Protein AF-A0A355BDV4-F1 (afdb_monomer)

Solvent-accessible surface area (backbone atoms only — not comparable to full-atom values): 4670 Å² total; per-residue (Å²): 136,54,72,69,59,52,53,56,44,31,76,75,77,43,91,82,85,89,85,90,78,86,89,64,92,74,48,74,50,72,48,94,91,75,46,39,31,43,41,81,61,64,74,91,41,59,90,78,47,96,71,61,75,42,82,50,86,55,61,66,60,50,51,56,53,58,76,72,109

Structure (mmCIF, N/CA/C/O backbone):
data_AF-A0A355BDV4-F1
#
_entry.id   AF-A0A355BDV4-F1
#
loop_
_atom_site.group_PDB
_atom_site.id
_atom_site.type_symbol
_atom_site.label_atom_id
_atom_site.label_alt_id
_atom_site.label_comp_id
_atom_site.label_asym_id
_atom_site.label_entity_id
_atom_site.label_seq_id
_atom_site.pdbx_PDB_ins_code
_atom_site.Cartn_x
_atom_site.Cartn_y
_atom_site.Cartn_z
_atom_site.occupancy
_atom_site.B_iso_or_equiv
_atom_site.auth_seq_id
_atom_site.auth_comp_id
_atom_site.auth_asym_id
_atom_site.auth_atom_id
_atom_site.pdbx_PDB_model_num
ATOM 1 N N . ILE A 1 1 ? 13.559 3.878 -7.081 1.00 83.00 1 ILE A N 1
ATOM 2 C CA . ILE A 1 1 ? 12.811 4.182 -8.324 1.00 83.00 1 ILE A CA 1
ATOM 3 C C . ILE A 1 1 ? 13.710 5.062 -9.176 1.00 83.00 1 ILE A C 1
ATOM 5 O O . ILE A 1 1 ? 14.308 5.973 -8.614 1.00 83.00 1 ILE A O 1
ATOM 9 N N . LYS A 1 2 ? 13.906 4.749 -10.462 1.00 92.69 2 LYS A N 1
ATOM 10 C CA . LYS A 1 2 ? 14.734 5.574 -11.356 1.00 92.69 2 LYS A CA 1
ATOM 11 C C . LYS A 1 2 ? 13.873 6.654 -12.011 1.00 92.69 2 LYS A C 1
ATOM 13 O O . LYS A 1 2 ? 12.676 6.454 -12.180 1.00 92.69 2 LYS A O 1
ATOM 18 N N . ALA A 1 3 ? 14.485 7.757 -12.440 1.00 92.50 3 ALA A N 1
ATOM 19 C CA . ALA A 1 3 ? 13.777 8.840 -13.133 1.00 92.50 3 ALA A CA 1
ATOM 20 C C . ALA A 1 3 ? 12.982 8.335 -14.354 1.00 92.50 3 ALA A C 1
ATOM 22 O O . ALA A 1 3 ? 11.808 8.654 -14.501 1.00 92.50 3 ALA A O 1
ATOM 23 N N . LEU A 1 4 ? 13.579 7.438 -15.147 1.00 95.69 4 LEU A N 1
ATOM 24 C CA . LEU A 1 4 ? 12.919 6.832 -16.307 1.00 95.69 4 LEU A CA 1
ATOM 25 C C . LEU A 1 4 ? 11.667 6.012 -15.940 1.00 95.69 4 LEU A C 1
ATOM 27 O O . LEU A 1 4 ? 10.728 5.944 -16.729 1.00 95.69 4 LEU A O 1
ATOM 31 N N . ASP A 1 5 ? 11.636 5.381 -14.761 1.00 94.88 5 ASP A N 1
ATOM 32 C CA . ASP A 1 5 ? 10.454 4.634 -14.310 1.00 94.88 5 ASP A CA 1
ATOM 33 C C . ASP A 1 5 ? 9.285 5.597 -14.038 1.00 94.88 5 ASP A C 1
ATOM 35 O O . ASP A 1 5 ? 8.143 5.304 -14.389 1.00 94.88 5 ASP A O 1
ATOM 39 N N . ILE A 1 6 ? 9.587 6.768 -13.463 1.00 95.19 6 ILE A N 1
ATOM 40 C CA . ILE A 1 6 ? 8.619 7.835 -13.176 1.00 95.19 6 ILE A CA 1
ATOM 41 C C . ILE A 1 6 ? 8.084 8.426 -14.479 1.00 95.19 6 ILE A C 1
ATOM 43 O O . ILE A 1 6 ? 6.878 8.582 -14.626 1.00 95.19 6 ILE A O 1
ATOM 47 N N . GLU A 1 7 ? 8.959 8.716 -15.444 1.00 95.81 7 GLU A N 1
ATOM 48 C CA . GLU A 1 7 ? 8.555 9.243 -16.754 1.00 95.81 7 GLU A CA 1
ATOM 49 C C . GLU A 1 7 ? 7.611 8.287 -17.487 1.00 95.81 7 GLU A C 1
ATOM 51 O O . GLU A 1 7 ? 6.557 8.703 -17.967 1.00 95.81 7 GLU A O 1
ATOM 56 N N . LYS A 1 8 ? 7.950 6.991 -17.522 1.00 96.81 8 LYS A N 1
ATOM 57 C CA . LYS A 1 8 ? 7.105 5.962 -18.144 1.00 96.81 8 LYS A CA 1
ATOM 58 C C . LYS A 1 8 ? 5.748 5.847 -17.465 1.00 96.81 8 LYS A C 1
ATOM 60 O O . LYS A 1 8 ? 4.734 5.778 -18.153 1.00 96.81 8 LYS A O 1
ATOM 65 N N . PHE A 1 9 ? 5.728 5.836 -16.132 1.00 96.62 9 PHE A N 1
ATOM 66 C CA . PHE A 1 9 ? 4.476 5.815 -15.385 1.00 96.62 9 PHE A CA 1
ATOM 67 C C . PHE A 1 9 ? 3.637 7.052 -15.711 1.00 96.62 9 PHE A C 1
ATOM 69 O O . PHE A 1 9 ? 2.465 6.923 -16.059 1.00 96.62 9 PHE A O 1
ATOM 76 N N . ASN A 1 10 ? 4.252 8.235 -15.673 1.00 96.69 10 ASN A N 1
ATOM 77 C CA . ASN A 1 10 ? 3.555 9.497 -15.880 1.00 96.69 10 ASN A CA 1
ATOM 78 C C . ASN A 1 10 ? 2.944 9.626 -17.273 1.00 96.69 10 ASN A C 1
ATOM 80 O O . ASN A 1 10 ? 1.842 10.156 -17.406 1.00 96.69 10 ASN A O 1
ATOM 84 N N . ALA A 1 11 ? 3.626 9.106 -18.294 1.00 97.06 11 ALA A N 1
ATOM 85 C CA . ALA A 1 11 ? 3.118 9.077 -19.659 1.00 97.06 11 ALA A CA 1
ATOM 86 C C . ALA A 1 11 ? 1.867 8.195 -19.819 1.00 97.06 11 ALA A C 1
ATOM 88 O O . ALA A 1 11 ? 1.042 8.468 -20.688 1.00 97.06 11 ALA A O 1
ATOM 89 N N . GLN A 1 12 ? 1.722 7.145 -19.003 1.00 97.81 12 GLN A N 1
ATOM 90 C CA . GLN A 1 12 ? 0.638 6.169 -19.137 1.00 97.81 12 GLN A CA 1
ATOM 91 C C . GLN A 1 12 ? -0.527 6.407 -18.167 1.00 97.81 12 GLN A C 1
ATOM 93 O O . GLN A 1 12 ? -1.680 6.215 -18.546 1.00 97.81 12 GLN A O 1
ATOM 98 N N . TYR A 1 13 ? -0.241 6.803 -16.927 1.00 95.81 13 TYR A N 1
ATOM 99 C CA . TYR A 1 13 ? -1.220 6.836 -15.833 1.00 95.81 13 TYR A CA 1
ATOM 100 C C . TYR A 1 13 ? -1.414 8.228 -15.217 1.00 95.81 13 TYR A C 1
ATOM 102 O O . TYR A 1 13 ? -2.276 8.403 -14.359 1.00 95.81 13 TYR A O 1
ATOM 110 N N . GLY A 1 14 ? -0.640 9.226 -15.651 1.00 94.19 14 GLY A N 1
ATOM 111 C CA . GLY A 1 14 ? -0.660 10.572 -15.081 1.00 94.19 14 GLY A CA 1
ATOM 112 C C . GLY A 1 14 ? 0.322 10.750 -13.922 1.00 94.19 14 GLY A C 1
ATOM 113 O O . GLY A 1 14 ? 1.205 9.936 -13.693 1.00 94.19 14 GLY A O 1
ATOM 114 N N . LYS A 1 15 ? 0.212 11.866 -13.200 1.00 94.88 15 LYS A N 1
ATOM 115 C CA . LYS A 1 15 ? 1.251 12.337 -12.272 1.00 94.88 15 LYS A CA 1
ATOM 116 C C . LYS A 1 15 ? 1.486 11.388 -11.082 1.00 94.88 15 LYS A C 1
ATOM 118 O O . LYS A 1 15 ? 0.608 11.212 -10.245 1.00 94.88 15 LYS A O 1
ATOM 123 N N . LEU A 1 16 ? 2.718 10.902 -10.952 1.00 94.94 16 LEU A N 1
ATOM 124 C CA . LEU A 1 16 ? 3.253 10.206 -9.784 1.00 94.94 16 LEU A CA 1
ATOM 125 C C . LEU A 1 16 ? 3.992 11.180 -8.863 1.00 94.94 16 LEU A C 1
ATOM 127 O O . LEU A 1 16 ? 4.891 11.903 -9.296 1.00 94.94 16 LEU A O 1
ATOM 131 N N . GLU A 1 17 ? 3.651 11.148 -7.580 1.00 93.06 17 GLU A N 1
ATOM 132 C CA . GLU A 1 17 ? 4.369 11.846 -6.517 1.00 93.06 17 GLU A CA 1
ATOM 133 C C . GLU A 1 17 ? 5.076 10.825 -5.622 1.00 93.06 17 GLU A C 1
ATOM 135 O O . GLU A 1 17 ? 4.496 9.804 -5.253 1.00 93.06 17 GLU A O 1
ATOM 140 N N . ILE A 1 18 ? 6.345 11.079 -5.291 1.00 92.88 18 ILE A N 1
ATOM 141 C CA . ILE A 1 18 ? 7.155 10.190 -4.453 1.00 92.88 18 ILE A CA 1
ATOM 142 C C . ILE A 1 18 ? 7.625 10.971 -3.237 1.00 92.88 18 ILE A C 1
ATOM 144 O O . ILE A 1 18 ? 8.345 11.960 -3.368 1.00 92.88 18 ILE A O 1
ATOM 148 N N . LYS A 1 19 ? 7.252 10.482 -2.055 1.00 91.50 19 LYS A N 1
ATOM 149 C CA . LYS A 1 19 ? 7.695 11.002 -0.763 1.00 91.50 19 LYS A CA 1
ATOM 150 C C . LYS A 1 19 ? 8.481 9.920 -0.032 1.00 91.50 19 LYS A C 1
ATOM 152 O O . LYS A 1 19 ? 8.085 8.755 -0.026 1.00 91.50 19 LYS A O 1
ATOM 157 N N . HIS A 1 20 ? 9.605 10.299 0.566 1.00 91.69 20 HIS A N 1
ATOM 158 C CA . HIS A 1 20 ? 10.430 9.397 1.364 1.00 91.69 20 HIS A CA 1
ATOM 159 C C . HIS A 1 20 ? 10.183 9.665 2.849 1.00 91.69 20 HIS A C 1
ATOM 161 O O . HIS A 1 20 ? 10.334 10.795 3.300 1.00 91.69 20 HIS A O 1
ATOM 167 N N . SER A 1 21 ? 9.830 8.625 3.600 1.00 90.88 21 SER A N 1
ATOM 168 C CA . SER A 1 21 ? 9.681 8.660 5.057 1.00 90.88 21 SER A CA 1
ATOM 169 C C . SER A 1 21 ? 10.260 7.375 5.655 1.00 90.88 21 SER A C 1
ATOM 171 O O . SER A 1 21 ? 10.338 6.349 4.976 1.00 90.88 21 SER A O 1
ATOM 173 N N . GLN A 1 22 ? 10.693 7.449 6.915 1.00 92.12 22 GLN A N 1
ATOM 174 C CA . GLN A 1 22 ? 11.134 6.299 7.713 1.00 92.12 22 GLN A CA 1
ATOM 175 C C . GLN A 1 22 ? 10.087 5.875 8.759 1.00 92.12 22 GLN A C 1
ATOM 177 O O . GLN A 1 22 ? 10.336 4.962 9.538 1.00 92.12 22 GLN A O 1
ATOM 182 N N . ASP A 1 23 ? 8.909 6.506 8.766 1.00 90.31 23 ASP A N 1
ATOM 183 C CA . ASP A 1 23 ? 7.883 6.322 9.801 1.00 90.31 23 ASP A CA 1
ATOM 184 C C . ASP A 1 23 ? 7.057 5.037 9.631 1.00 90.31 23 ASP A C 1
ATOM 186 O O . ASP A 1 23 ? 6.224 4.713 10.481 1.00 90.31 23 ASP A O 1
ATOM 190 N N . PHE A 1 24 ? 7.259 4.309 8.529 1.00 89.00 24 PHE A N 1
ATOM 191 C CA . PHE A 1 24 ? 6.449 3.159 8.144 1.00 89.00 24 PHE A CA 1
ATOM 192 C C . PHE A 1 24 ? 7.316 1.921 7.923 1.00 89.00 24 PHE A C 1
ATOM 194 O O . PHE A 1 24 ? 8.148 1.878 7.017 1.00 89.00 24 PHE A O 1
ATOM 201 N N . HIS A 1 25 ? 7.080 0.894 8.736 1.00 89.00 25 HIS A N 1
ATOM 202 C CA . HIS A 1 25 ? 7.616 -0.449 8.514 1.00 89.00 25 HIS A CA 1
ATOM 203 C C . HIS A 1 25 ? 6.684 -1.287 7.622 1.00 89.00 25 HIS A C 1
ATOM 205 O O . HIS A 1 25 ? 7.135 -1.994 6.718 1.00 89.00 25 HIS A O 1
ATOM 211 N N . ASP A 1 26 ? 5.377 -1.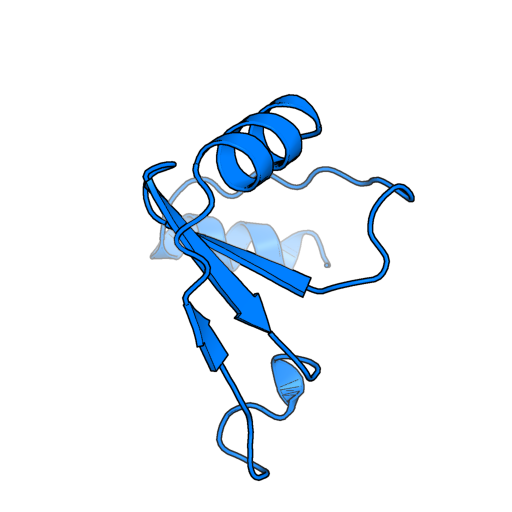191 7.869 1.00 91.44 26 ASP A N 1
ATOM 212 C CA . ASP A 1 26 ? 4.363 -1.972 7.164 1.00 91.44 26 ASP A CA 1
ATOM 213 C C . ASP A 1 26 ? 3.927 -1.312 5.851 1.00 91.44 26 ASP A C 1
ATOM 215 O O . ASP A 1 26 ? 4.200 -0.140 5.581 1.00 91.44 26 ASP A O 1
ATOM 219 N N . ARG A 1 27 ? 3.241 -2.088 5.005 1.00 93.00 27 ARG A N 1
ATOM 220 C CA . ARG A 1 27 ? 2.777 -1.642 3.686 1.00 93.00 27 ARG A CA 1
ATOM 221 C C . ARG A 1 27 ? 1.272 -1.448 3.712 1.00 93.00 27 ARG A C 1
ATOM 223 O O . ARG A 1 27 ? 0.527 -2.387 3.998 1.00 93.00 27 ARG A O 1
ATOM 230 N N . PHE A 1 28 ? 0.847 -0.255 3.326 1.00 94.81 28 PHE A N 1
ATOM 231 C CA . PHE A 1 28 ? -0.557 0.108 3.216 1.00 94.81 28 PHE A CA 1
ATOM 232 C C . PHE A 1 28 ? -0.880 0.525 1.784 1.00 94.81 28 PHE A C 1
ATOM 234 O O . PHE A 1 28 ? -0.062 1.156 1.114 1.00 94.81 28 PHE A O 1
ATOM 241 N N . LEU A 1 29 ? -2.076 0.170 1.327 1.00 95.44 29 LEU A N 1
ATOM 242 C CA . LEU A 1 29 ? -2.681 0.716 0.119 1.00 95.44 29 LEU A CA 1
ATOM 243 C C . LEU A 1 29 ? -3.899 1.530 0.539 1.00 95.44 29 LEU A C 1
ATOM 245 O O . LEU A 1 29 ? -4.799 1.004 1.193 1.00 95.44 29 LEU A O 1
ATOM 249 N N . ILE A 1 30 ? -3.898 2.807 0.165 1.00 96.12 30 ILE A N 1
ATOM 250 C CA . ILE A 1 30 ? -5.016 3.721 0.379 1.00 96.12 30 ILE A CA 1
ATOM 251 C C . ILE A 1 30 ? -5.594 4.079 -0.986 1.00 96.12 30 ILE A C 1
ATOM 253 O O . ILE A 1 30 ? -4.850 4.525 -1.860 1.00 96.12 30 ILE A O 1
ATOM 257 N N . ILE A 1 31 ? -6.901 3.890 -1.164 1.00 96.44 31 ILE A N 1
ATOM 258 C CA . ILE A 1 31 ? -7.613 4.222 -2.407 1.00 96.44 31 ILE A CA 1
ATOM 259 C C . ILE A 1 31 ? -8.570 5.376 -2.128 1.00 96.44 31 ILE A C 1
ATOM 261 O O . ILE A 1 31 ? -9.334 5.336 -1.160 1.00 96.44 31 ILE A O 1
ATOM 265 N N . ASP A 1 32 ? -8.478 6.425 -2.949 1.00 95.62 32 ASP A N 1
ATOM 266 C CA . ASP A 1 32 ? -9.328 7.623 -2.919 1.00 95.62 32 ASP A CA 1
ATOM 267 C C . ASP A 1 32 ? -9.487 8.265 -1.532 1.00 95.62 32 ASP A C 1
ATOM 269 O 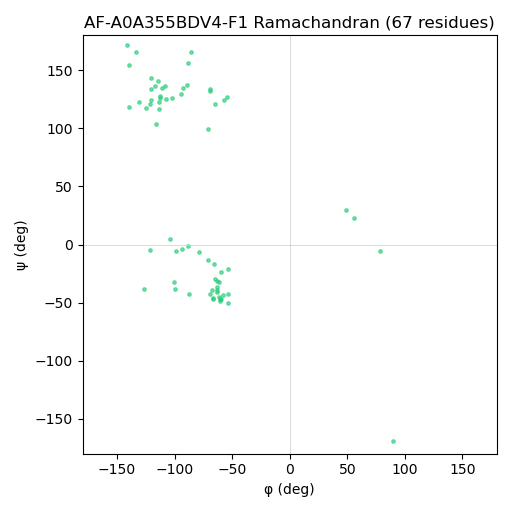O . ASP A 1 32 ? -10.519 8.864 -1.227 1.00 95.62 32 ASP A O 1
ATOM 273 N N . HIS A 1 33 ? -8.470 8.121 -0.673 1.00 95.31 33 HIS A N 1
ATOM 274 C CA . HIS A 1 33 ? -8.490 8.552 0.730 1.00 95.31 33 HIS A CA 1
ATOM 275 C C . HIS A 1 33 ? -9.646 7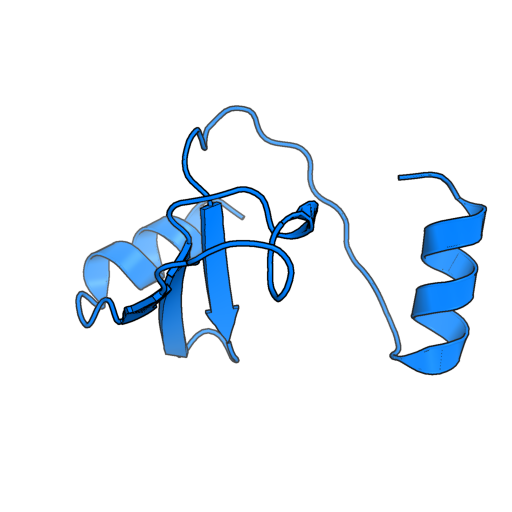.960 1.563 1.00 95.31 33 HIS A C 1
ATOM 277 O O . HIS A 1 33 ? -10.038 8.542 2.573 1.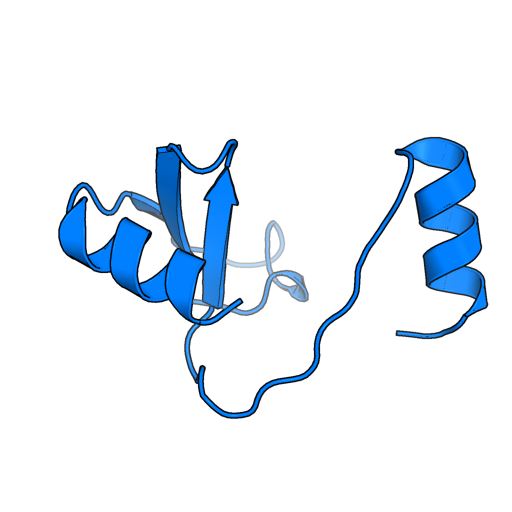00 95.31 33 HIS A O 1
ATOM 283 N N . LYS A 1 34 ? -10.211 6.820 1.145 1.00 95.94 34 LYS A N 1
ATOM 284 C CA . LYS A 1 34 ? -11.420 6.223 1.736 1.00 95.94 34 LYS A CA 1
ATOM 285 C C . LYS A 1 34 ? -11.243 4.774 2.157 1.00 95.94 34 LYS A C 1
ATOM 287 O O . LYS A 1 34 ? -11.779 4.383 3.190 1.00 95.94 34 LYS A O 1
ATOM 292 N N . GLU A 1 35 ? -10.518 3.988 1.372 1.00 97.38 35 GLU A N 1
ATOM 293 C CA . GLU A 1 35 ? -10.313 2.567 1.646 1.00 97.38 35 GLU A CA 1
ATOM 294 C C . GLU A 1 35 ? -8.880 2.319 2.097 1.00 97.38 35 GLU A C 1
ATOM 296 O O . GLU A 1 35 ? -7.947 2.852 1.496 1.00 97.38 35 GLU A O 1
ATOM 301 N N . LEU A 1 36 ? -8.711 1.501 3.138 1.00 97.56 36 LEU A N 1
ATOM 302 C CA . LEU A 1 36 ? -7.412 1.127 3.687 1.00 97.56 36 LEU A CA 1
ATOM 303 C C . LEU A 1 36 ? -7.230 -0.388 3.621 1.00 97.56 36 LEU A C 1
ATOM 305 O O . LEU A 1 36 ? -8.011 -1.147 4.192 1.00 97.56 36 LEU A O 1
ATOM 309 N N . TYR A 1 37 ? -6.144 -0.815 2.985 1.00 96.94 37 TYR A N 1
ATOM 310 C CA . TYR A 1 37 ? -5.724 -2.209 2.939 1.00 96.94 37 TYR A CA 1
ATOM 311 C C . TYR A 1 37 ? -4.335 -2.356 3.550 1.00 96.94 37 TYR A C 1
ATOM 313 O O . TYR A 1 37 ? -3.410 -1.619 3.199 1.00 96.94 37 TYR A O 1
ATOM 321 N N . HIS A 1 38 ? -4.165 -3.351 4.415 1.00 95.38 38 HIS A N 1
ATOM 322 C CA . HIS A 1 38 ? -2.849 -3.811 4.841 1.00 95.38 38 HIS A CA 1
ATOM 323 C C . HIS A 1 38 ? -2.337 -4.909 3.908 1.00 95.38 38 HIS A C 1
ATOM 325 O O . HIS A 1 38 ? -3.068 -5.826 3.521 1.00 95.38 38 HIS A O 1
ATOM 331 N N . ILE A 1 39 ? -1.054 -4.804 3.564 1.00 94.50 39 ILE A N 1
ATOM 332 C CA . ILE A 1 39 ? -0.364 -5.687 2.633 1.00 94.50 39 ILE A CA 1
ATOM 333 C C . ILE A 1 39 ? 0.742 -6.441 3.387 1.00 94.50 39 ILE A C 1
ATOM 335 O O . ILE A 1 39 ? 1.840 -5.929 3.645 1.00 94.50 39 ILE A O 1
ATOM 339 N N . GLY A 1 40 ? 0.464 -7.713 3.685 1.00 88.25 40 GLY A N 1
ATOM 340 C CA . GLY A 1 40 ? 1.315 -8.557 4.532 1.00 88.25 40 GLY A CA 1
ATOM 341 C C . GLY A 1 40 ? 2.651 -8.989 3.910 1.00 88.25 40 GLY A C 1
ATOM 342 O O . GLY A 1 40 ? 3.542 -9.434 4.631 1.00 88.25 40 GLY A O 1
ATOM 343 N N . ALA A 1 41 ? 2.849 -8.814 2.598 1.00 89.94 41 ALA A N 1
ATOM 344 C CA . ALA A 1 41 ? 4.095 -9.152 1.900 1.00 89.94 41 ALA A CA 1
ATOM 345 C C . ALA A 1 41 ? 4.474 -8.118 0.821 1.00 89.94 41 ALA A C 1
ATOM 347 O O . ALA A 1 41 ? 3.744 -7.172 0.541 1.00 89.94 41 ALA A O 1
ATOM 348 N N . SER A 1 42 ? 5.675 -8.239 0.248 1.00 89.62 42 SER A N 1
ATOM 349 C CA . SER A 1 42 ? 6.150 -7.292 -0.767 1.00 89.62 42 SER A CA 1
ATOM 350 C C . SER A 1 42 ? 5.355 -7.464 -2.057 1.00 89.62 42 SER A C 1
ATOM 352 O O . SER A 1 42 ? 5.268 -8.578 -2.562 1.00 89.62 42 SER A O 1
ATOM 354 N N . LEU A 1 43 ? 4.865 -6.371 -2.651 1.00 90.19 43 LEU A N 1
ATOM 355 C CA . LEU A 1 43 ? 4.093 -6.411 -3.903 1.00 90.19 43 LEU A CA 1
ATOM 356 C C . LEU A 1 43 ? 4.797 -7.153 -5.055 1.00 90.19 43 LEU A C 1
ATOM 358 O O . LEU A 1 43 ? 4.128 -7.647 -5.953 1.00 90.19 43 LEU A O 1
ATOM 362 N N . LYS A 1 44 ? 6.1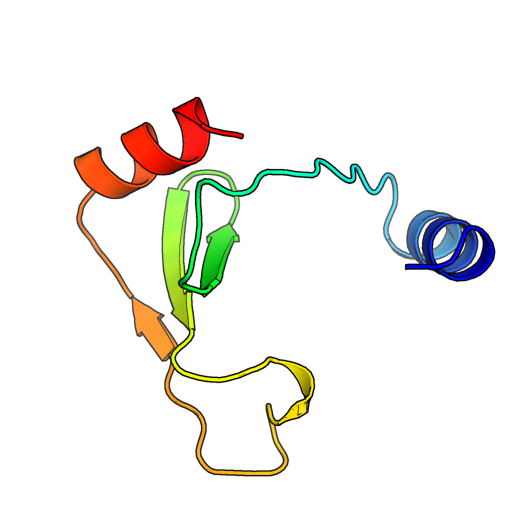29 -7.307 -5.022 1.00 89.44 44 LYS A N 1
ATOM 363 C CA . LYS A 1 44 ? 6.887 -8.093 -6.017 1.00 89.44 44 LYS A CA 1
ATOM 364 C C . LYS A 1 44 ? 6.480 -9.575 -6.086 1.00 89.44 44 LYS A C 1
ATOM 366 O O . LYS A 1 44 ? 6.758 -10.237 -7.093 1.00 89.44 44 LYS A O 1
ATOM 371 N N . ASP A 1 45 ? 5.908 -10.085 -4.994 1.00 89.19 45 ASP A N 1
ATOM 372 C CA . ASP A 1 45 ? 5.485 -11.474 -4.812 1.00 89.19 45 ASP A CA 1
ATOM 373 C C . ASP A 1 45 ? 3.976 -11.658 -5.059 1.00 89.19 45 ASP A C 1
ATOM 375 O O . ASP A 1 45 ? 3.495 -12.795 -5.082 1.00 89.19 45 ASP A O 1
ATOM 379 N N . LEU A 1 46 ? 3.236 -10.564 -5.288 1.00 88.75 46 LEU A N 1
ATOM 380 C CA . LEU A 1 46 ? 1.822 -10.600 -5.651 1.00 88.75 46 LEU A CA 1
ATOM 381 C C . LEU A 1 46 ? 1.632 -11.435 -6.927 1.00 88.75 46 LEU A C 1
ATOM 383 O O . LEU A 1 46 ? 2.284 -11.194 -7.942 1.00 88.75 46 LEU A O 1
ATOM 387 N N . GLY A 1 47 ? 0.774 -12.455 -6.856 1.00 85.00 47 GLY A N 1
ATOM 388 C CA . GLY A 1 47 ? 0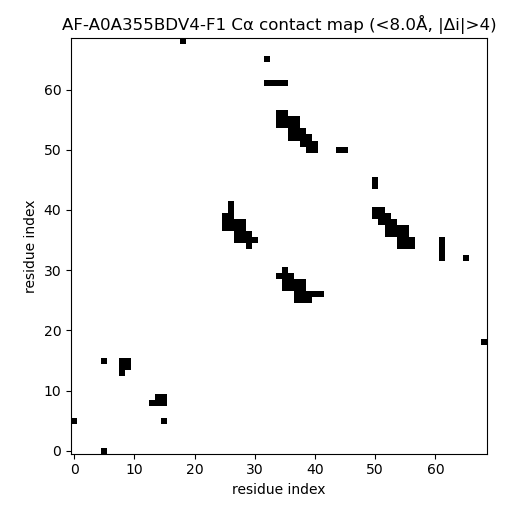.514 -13.385 -7.962 1.00 85.00 47 GLY A CA 1
ATOM 389 C C . GLY A 1 47 ? 1.577 -14.475 -8.169 1.00 85.00 47 GLY A C 1
ATOM 390 O O . GLY A 1 47 ? 1.362 -15.369 -8.980 1.00 85.00 47 GLY A O 1
ATOM 391 N N . LYS A 1 48 ? 2.700 -14.450 -7.433 1.00 89.94 48 LYS A N 1
ATOM 392 C CA . LYS A 1 48 ? 3.727 -15.515 -7.456 1.00 89.94 48 LYS A CA 1
ATOM 393 C C . LYS A 1 48 ? 3.629 -16.467 -6.268 1.00 89.94 48 LYS A C 1
ATOM 395 O O . LYS A 1 48 ? 3.997 -17.632 -6.381 1.00 89.94 48 LYS A O 1
ATOM 400 N N . LYS A 1 49 ? 3.190 -15.964 -5.115 1.00 87.19 49 LYS A N 1
ATOM 401 C CA . LYS A 1 49 ? 3.003 -16.723 -3.873 1.00 87.19 49 LYS A CA 1
ATOM 402 C C . LYS A 1 49 ? 1.648 -16.380 -3.264 1.00 87.19 49 LYS A C 1
ATOM 404 O O . LYS A 1 49 ? 1.037 -15.381 -3.642 1.00 87.19 49 LYS A O 1
ATOM 409 N N . CYS A 1 50 ? 1.198 -17.195 -2.309 1.00 85.88 50 CYS A N 1
ATOM 410 C CA . CYS A 1 50 ? 0.048 -16.841 -1.483 1.00 85.88 50 CYS A CA 1
ATOM 411 C C . CYS A 1 50 ? 0.302 -15.477 -0.827 1.00 85.88 50 CYS A C 1
ATOM 413 O O . CYS A 1 50 ? 1.361 -15.254 -0.236 1.00 85.88 50 CYS A O 1
ATOM 415 N N . PHE A 1 51 ? -0.648 -14.564 -0.997 1.00 88.50 51 PHE A N 1
ATOM 416 C CA . PHE A 1 51 ? -0.482 -13.157 -0.680 1.00 88.50 51 PHE A CA 1
ATOM 417 C C . PHE A 1 51 ? -1.760 -12.637 -0.031 1.00 88.50 51 PHE A C 1
ATOM 419 O O . PHE A 1 51 ? -2.824 -12.671 -0.645 1.00 88.50 51 PHE A O 1
ATOM 426 N N . ALA A 1 52 ? -1.657 -12.172 1.211 1.00 89.44 52 ALA A N 1
ATOM 427 C CA . ALA A 1 52 ? -2.806 -11.704 1.971 1.00 89.44 52 ALA A CA 1
ATOM 428 C C . ALA A 1 52 ? -3.003 -10.191 1.816 1.00 89.44 52 ALA A C 1
ATOM 430 O O . ALA A 1 52 ? -2.059 -9.409 1.971 1.00 89.44 52 ALA A O 1
ATOM 431 N N . PHE A 1 53 ? -4.256 -9.812 1.582 1.00 92.75 53 PHE A N 1
ATOM 432 C CA . PHE A 1 53 ? -4.762 -8.455 1.747 1.00 92.75 53 PHE A CA 1
ATOM 433 C C . PHE A 1 53 ? -5.791 -8.465 2.871 1.00 92.75 53 PHE A C 1
ATOM 435 O O . PHE A 1 53 ? -6.587 -9.399 2.980 1.00 92.75 53 PHE A O 1
ATOM 442 N N . SER A 1 54 ? -5.786 -7.428 3.698 1.00 95.12 54 SER A N 1
ATOM 443 C CA . SER A 1 54 ? -6.782 -7.258 4.755 1.00 95.12 54 SER A CA 1
ATOM 444 C C . SER A 1 54 ? -7.338 -5.849 4.692 1.00 95.12 54 SER A C 1
ATOM 446 O O . SER A 1 54 ? -6.574 -4.887 4.760 1.00 95.12 54 SER A O 1
ATOM 448 N N . VAL A 1 55 ? -8.657 -5.741 4.544 1.00 96.94 55 VAL A N 1
ATOM 449 C CA . VAL A 1 55 ? -9.371 -4.468 4.663 1.00 96.94 55 VAL A CA 1
ATOM 450 C C . VAL A 1 55 ? -9.319 -4.031 6.121 1.00 96.94 55 VAL A C 1
ATOM 452 O O . VAL A 1 55 ? -9.555 -4.837 7.021 1.00 96.94 55 VAL A O 1
ATOM 455 N N . ILE A 1 56 ? -9.005 -2.761 6.349 1.00 97.31 56 ILE A N 1
ATOM 456 C CA . ILE A 1 56 ? -9.047 -2.139 7.667 1.00 97.31 56 ILE A CA 1
ATOM 457 C C . ILE A 1 56 ? -10.150 -1.083 7.654 1.00 97.31 56 ILE A C 1
ATOM 459 O O . ILE A 1 56 ? -10.066 -0.095 6.932 1.00 97.31 56 ILE A O 1
ATOM 463 N N . GLU A 1 57 ? -11.170 -1.280 8.486 1.00 96.75 57 GLU A N 1
ATOM 464 C CA . GLU A 1 57 ? -12.321 -0.368 8.588 1.00 96.75 57 GLU A CA 1
ATOM 465 C C . GLU A 1 57 ? -12.108 0.777 9.597 1.00 96.75 57 GLU A C 1
ATOM 467 O O . GLU A 1 57 ? -12.966 1.649 9.758 1.00 96.75 57 GLU A O 1
ATOM 472 N N . ASP A 1 58 ? -10.957 0.809 10.275 1.00 97.06 58 ASP A N 1
ATOM 473 C CA . ASP A 1 58 ? -10.614 1.863 11.228 1.00 97.06 58 ASP A CA 1
ATOM 474 C C . ASP A 1 58 ? -10.316 3.194 10.515 1.00 97.06 58 ASP A C 1
ATOM 476 O O . ASP A 1 58 ? -9.214 3.458 10.022 1.00 97.06 58 ASP A O 1
ATOM 480 N N . LYS A 1 59 ? -11.324 4.070 10.511 1.00 95.69 59 LYS A N 1
ATOM 481 C CA . LYS A 1 59 ? -11.248 5.419 9.938 1.00 95.69 59 LYS A CA 1
ATOM 482 C C . LYS A 1 59 ? -10.235 6.321 10.644 1.00 95.69 59 LYS A C 1
ATOM 484 O O . LYS A 1 59 ? -9.654 7.187 9.99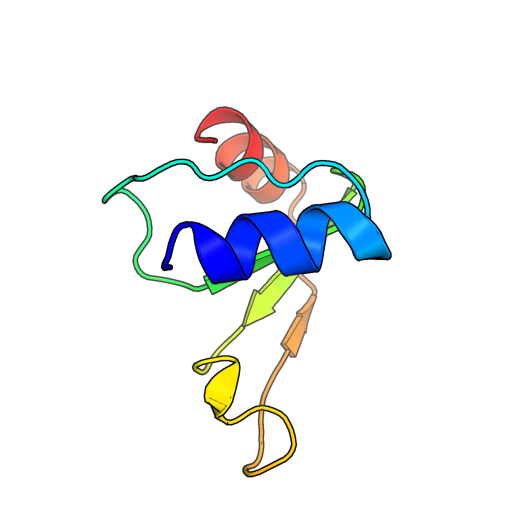3 1.00 95.69 59 LYS A O 1
ATOM 489 N N . ASN A 1 60 ? -10.016 6.139 11.947 1.00 97.06 60 ASN A N 1
ATOM 490 C CA . ASN A 1 60 ? -9.046 6.948 12.683 1.00 97.06 60 ASN A CA 1
ATOM 491 C C . ASN A 1 60 ? -7.630 6.592 12.242 1.00 97.06 60 ASN A C 1
ATOM 493 O O . ASN A 1 60 ? -6.815 7.483 12.003 1.00 97.06 60 ASN A O 1
ATOM 497 N N . LEU A 1 61 ? -7.348 5.298 12.075 1.00 95.69 61 LEU A N 1
ATOM 498 C CA . LEU A 1 61 ? -6.073 4.852 11.528 1.00 95.69 61 LEU A CA 1
ATOM 499 C C . LEU A 1 61 ? -5.857 5.394 10.110 1.00 95.69 61 LEU A C 1
ATOM 501 O O . LEU A 1 61 ? -4.796 5.956 9.843 1.00 95.69 61 LEU A O 1
ATOM 505 N N . LE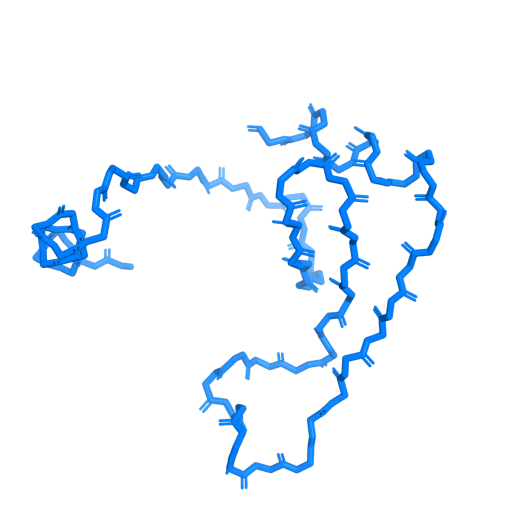U A 1 62 ? -6.860 5.296 9.231 1.00 97.06 62 LEU A N 1
ATOM 506 C CA . LEU A 1 62 ? -6.792 5.870 7.882 1.00 97.06 62 LEU A CA 1
ATOM 507 C C . LEU A 1 62 ? -6.439 7.364 7.917 1.00 97.06 62 LEU A C 1
ATOM 509 O O . LEU A 1 62 ? -5.496 7.785 7.246 1.00 97.06 62 LEU A O 1
ATOM 513 N N . GLN A 1 63 ? -7.141 8.158 8.730 1.00 96.88 63 GLN A N 1
ATOM 514 C CA . GLN A 1 63 ? -6.877 9.594 8.829 1.00 96.88 63 GLN A CA 1
ATOM 515 C C . GLN A 1 63 ? -5.469 9.881 9.365 1.00 96.88 63 GLN A C 1
ATOM 517 O O . GLN A 1 63 ? -4.773 10.754 8.848 1.00 96.88 63 GLN A O 1
ATOM 522 N N . ASN A 1 64 ? -5.021 9.122 10.365 1.00 95.25 64 ASN A N 1
ATOM 523 C CA . ASN A 1 64 ? -3.681 9.260 10.927 1.00 95.25 64 ASN A CA 1
ATOM 524 C C . ASN A 1 64 ? -2.586 8.936 9.903 1.00 95.25 64 ASN A C 1
ATOM 526 O O . ASN A 1 64 ? -1.564 9.617 9.882 1.00 95.25 64 ASN A O 1
ATOM 530 N N . LEU A 1 65 ? -2.789 7.921 9.056 1.00 95.00 65 LEU A N 1
ATOM 531 C CA . LEU A 1 65 ? -1.857 7.580 7.980 1.00 95.00 65 LEU A CA 1
ATOM 532 C C . LEU A 1 65 ? -1.818 8.678 6.914 1.00 95.00 65 LEU A C 1
ATOM 534 O O . LEU A 1 65 ? -0.730 9.109 6.549 1.00 95.00 65 LEU A O 1
ATOM 538 N N . ILE A 1 66 ? -2.978 9.173 6.469 1.00 94.62 66 ILE A N 1
ATOM 539 C CA . ILE A 1 66 ? -3.059 10.268 5.487 1.00 94.62 66 ILE A CA 1
ATOM 540 C C . ILE A 1 66 ? -2.330 11.514 6.000 1.00 94.62 66 ILE A C 1
ATOM 542 O O . ILE A 1 66 ? -1.569 12.119 5.258 1.00 94.62 66 ILE A O 1
ATOM 546 N N . ASN A 1 67 ? -2.503 11.866 7.276 1.00 94.06 67 ASN A N 1
ATOM 547 C CA . ASN A 1 67 ? -1.864 13.045 7.868 1.00 94.06 67 ASN A CA 1
ATOM 548 C C . ASN A 1 67 ? -0.329 12.948 7.946 1.00 94.06 67 ASN A C 1
ATOM 550 O O . ASN A 1 67 ? 0.331 13.963 8.157 1.00 94.06 67 ASN A O 1
ATOM 554 N N . LYS A 1 68 ? 0.240 11.744 7.819 1.00 91.19 68 LYS A N 1
ATOM 555 C CA . LYS A 1 68 ? 1.689 11.499 7.833 1.00 91.19 68 LYS A CA 1
ATOM 556 C C . LYS A 1 68 ? 2.321 11.469 6.432 1.00 91.19 68 LYS A C 1
ATOM 558 O O . LYS A 1 68 ? 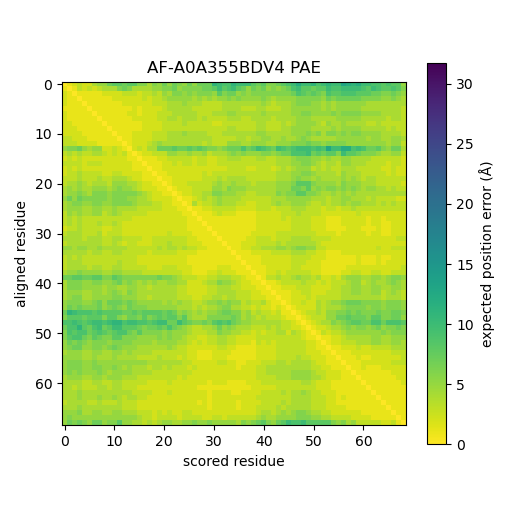3.536 11.301 6.342 1.00 91.19 68 LYS A O 1
ATOM 563 N N . ILE A 1 69 ? 1.525 11.588 5.363 1.00 87.19 69 ILE A N 1
ATOM 564 C CA . ILE A 1 69 ? 1.978 11.575 3.959 1.00 87.19 69 ILE A CA 1
ATOM 565 C C . ILE A 1 69 ? 2.080 13.004 3.433 1.00 87.19 69 ILE A C 1
ATOM 567 O O . ILE A 1 69 ? 3.175 13.382 2.965 1.00 87.19 69 ILE A O 1
#

Foldseek 3Di:
DDPVVQVVCCVPPNHDDDDDDPPDPWDWDQDPLQWIKTWPDDCVCVVVDDTDIDTDPPNVVSVVVVVVD

Mean predicted aligned error: 3.56 Å

Secondary structure (DSSP, 8-state):
--HHHHHHHHHHH--------SS-SSEEEEETTTEEEEE-S-GGGBTTB---EEEE--HHHHHHHHTT-

Radius of gyration: 13.95 Å; Cα contacts (8 Å, |Δi|>4): 57; chains: 1; bounding box: 27×30×32 Å

Sequence (69 aa):
IKALDIEKFNAQYGKLEIKHSQDFHDRFLIIDHKELYHIGASLKDLGKKCFAFSVIEDKNLLQNLINKI

Nearest PDB structures (foldseek):
  5bpi-assembly1_D  TM=5.119E-01  e=4.520E-01  Pyrococcus furiosus
  5bpi-assembly1_C  TM=5.148E-01  e=4.834E-01  Pyrococcus furiosus

pLDDT: mean 93.3, std 3.51, range [83.0, 97.81]